Protein AF-A0AAE2Y516-F1 (afdb_monomer_lite)

pLDDT: mean 80.69, std 13.66, range [41.91, 96.88]

Sequence (69 aa):
MGLLPAYSPDLNPQDQWWNERRKLLNNRYFATPHQLATAISWFGRNTPSERVTSVCSLTPIGNLLVHQK

Structure (mmCIF, N/CA/C/O backbone):
data_AF-A0AAE2Y516-F1
#
_entry.id   AF-A0AAE2Y516-F1
#
loop_
_atom_site.group_PDB
_atom_site.id
_atom_site.type_symbol
_atom_site.label_atom_id
_atom_site.label_alt_id
_atom_site.label_comp_id
_atom_site.label_asym_id
_atom_site.label_entity_id
_atom_site.label_seq_id
_atom_site.pdbx_PDB_ins_code
_atom_site.Cartn_x
_atom_site.Cartn_y
_atom_site.Cartn_z
_atom_site.occupancy
_atom_site.B_iso_or_equiv
_atom_site.auth_seq_id
_atom_site.auth_comp_id
_atom_site.auth_asym_id
_atom_site.auth_atom_id
_atom_site.pdbx_PDB_model_num
ATOM 1 N N . MET A 1 1 ? -6.776 16.518 15.487 1.00 45.69 1 MET A N 1
ATOM 2 C CA . MET A 1 1 ? -5.991 15.382 14.955 1.00 45.69 1 MET A CA 1
ATOM 3 C C . MET A 1 1 ? -4.825 15.158 15.900 1.00 45.69 1 MET A C 1
ATOM 5 O O . MET A 1 1 ? -4.071 16.096 16.113 1.00 45.69 1 MET A O 1
ATOM 9 N N . GLY A 1 2 ? -4.751 13.995 16.550 1.00 60.31 2 GLY A N 1
ATOM 10 C CA . GLY A 1 2 ? -3.635 13.662 17.441 1.00 60.31 2 GLY A CA 1
ATOM 11 C C . GLY A 1 2 ? -2.380 13.331 16.636 1.00 60.31 2 GLY A C 1
ATOM 12 O O . GLY A 1 2 ? -2.482 12.767 15.548 1.00 60.31 2 GLY A O 1
ATOM 13 N N . LEU A 1 3 ? -1.214 13.704 17.153 1.00 68.75 3 LEU A N 1
ATOM 14 C CA . LEU A 1 3 ? 0.071 13.283 16.601 1.00 68.75 3 LEU A CA 1
ATOM 15 C C . LEU A 1 3 ? 0.340 11.835 17.029 1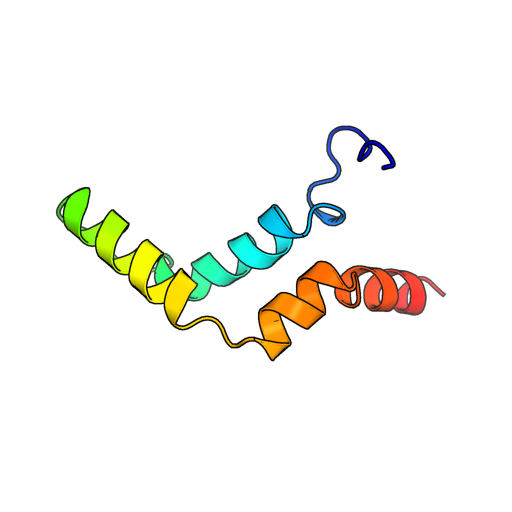.00 68.75 3 LEU A C 1
ATOM 17 O O . LEU A 1 3 ? 0.176 11.501 18.202 1.00 68.75 3 LEU A O 1
ATOM 21 N N . LEU A 1 4 ? 0.738 10.984 16.080 1.00 71.38 4 LEU A N 1
ATOM 22 C CA . LEU A 1 4 ? 1.220 9.639 16.390 1.00 71.38 4 LEU A CA 1
ATOM 23 C C . LEU A 1 4 ? 2.531 9.748 17.190 1.00 71.38 4 LEU A C 1
ATOM 25 O O . LEU A 1 4 ? 3.384 10.567 16.829 1.00 71.38 4 LEU A O 1
ATOM 29 N N . PRO A 1 5 ? 2.713 8.954 18.258 1.00 81.00 5 PRO A N 1
ATOM 30 C CA . PRO A 1 5 ? 3.976 8.922 18.977 1.00 81.00 5 PRO A CA 1
ATOM 31 C C . PRO A 1 5 ? 5.117 8.483 18.051 1.00 81.00 5 PRO A C 1
ATOM 33 O O . PRO A 1 5 ? 4.931 7.712 17.104 1.00 81.00 5 PRO A O 1
ATOM 36 N N . ALA A 1 6 ? 6.318 9.004 18.311 1.00 82.94 6 ALA A N 1
ATOM 37 C CA . ALA A 1 6 ? 7.501 8.638 17.543 1.00 82.94 6 ALA A CA 1
ATOM 38 C C . ALA A 1 6 ? 7.740 7.120 17.611 1.00 82.94 6 ALA A C 1
ATOM 40 O O . ALA A 1 6 ? 7.457 6.485 18.626 1.00 82.94 6 ALA A O 1
ATOM 41 N N . TYR A 1 7 ? 8.267 6.546 16.526 1.00 81.88 7 TYR A N 1
ATOM 42 C CA . TYR A 1 7 ? 8.582 5.114 16.424 1.00 81.88 7 TYR A CA 1
ATOM 43 C C . TYR A 1 7 ? 7.401 4.169 16.696 1.00 81.88 7 TYR A C 1
ATOM 45 O O . TYR A 1 7 ? 7.608 3.063 17.183 1.00 81.88 7 TYR A O 1
ATOM 53 N N . SER A 1 8 ? 6.176 4.580 16.352 1.00 82.94 8 SER A N 1
ATOM 54 C CA . SER A 1 8 ? 4.964 3.763 16.528 1.00 82.94 8 SER A CA 1
ATOM 55 C C . SER A 1 8 ? 4.354 3.315 15.184 1.00 82.94 8 SER A C 1
ATOM 57 O O . SER A 1 8 ? 3.245 3.733 14.836 1.00 82.94 8 SER A O 1
ATOM 59 N N . PRO A 1 9 ? 5.068 2.507 14.370 1.00 82.81 9 PRO A N 1
ATOM 60 C CA . PRO A 1 9 ? 4.570 2.029 13.073 1.00 82.81 9 PRO A CA 1
ATOM 61 C C . PRO A 1 9 ? 3.374 1.077 13.220 1.00 82.81 9 PRO A C 1
ATOM 63 O O . PRO A 1 9 ? 2.548 0.945 12.323 1.00 82.81 9 PRO A O 1
ATOM 66 N N . ASP A 1 10 ? 3.254 0.431 14.373 1.00 79.25 10 ASP A N 1
ATOM 67 C CA . ASP A 1 10 ? 2.118 -0.375 14.803 1.00 79.25 10 ASP A CA 1
ATOM 68 C C . ASP A 1 10 ? 0.847 0.454 15.003 1.00 79.25 10 ASP A C 1
ATOM 70 O O . ASP A 1 10 ? -0.243 -0.093 14.881 1.00 79.25 10 ASP A O 1
ATOM 74 N N . LEU A 1 11 ? 0.957 1.763 15.236 1.00 78.62 11 LEU A N 1
ATOM 75 C CA . LEU A 1 11 ? -0.190 2.666 15.332 1.00 78.62 11 LEU A CA 1
ATOM 76 C C . LEU A 1 11 ? -0.533 3.339 13.997 1.00 78.62 11 LEU A C 1
ATOM 78 O O . LEU A 1 11 ? -1.606 3.926 13.870 1.00 78.62 11 LEU A O 1
ATOM 82 N N . ASN A 1 12 ? 0.357 3.263 13.002 1.00 83.81 12 ASN A N 1
ATOM 83 C CA . ASN A 1 12 ? 0.176 3.902 11.706 1.00 83.81 12 ASN A CA 1
ATOM 84 C C . ASN A 1 12 ? -0.597 2.984 10.735 1.00 83.81 12 ASN A C 1
ATOM 86 O O . ASN A 1 12 ? -0.057 1.962 10.295 1.00 83.81 12 ASN A O 1
ATOM 90 N N . PRO A 1 13 ? -1.823 3.349 10.311 1.00 83.81 13 PRO A N 1
ATOM 91 C CA . PRO A 1 13 ? -2.599 2.541 9.372 1.00 83.81 13 PRO A CA 1
ATOM 92 C C . PRO A 1 13 ? -1.889 2.320 8.034 1.00 83.81 13 PRO A C 1
ATOM 94 O O . PRO A 1 13 ? -2.053 1.271 7.413 1.00 83.81 13 PRO A O 1
ATOM 97 N N . GLN A 1 14 ? -1.072 3.281 7.590 1.00 86.81 14 GLN A N 1
ATOM 98 C CA . GLN A 1 14 ? -0.312 3.136 6.353 1.00 86.81 14 GLN A CA 1
ATOM 99 C C . GLN A 1 14 ? 0.719 2.010 6.465 1.00 86.81 14 GLN A C 1
ATOM 101 O O . GLN A 1 14 ? 0.778 1.163 5.576 1.00 86.81 14 GLN A O 1
ATOM 106 N N . ASP A 1 15 ? 1.495 1.961 7.550 1.00 87.38 15 ASP A N 1
ATOM 107 C CA . ASP A 1 15 ? 2.491 0.908 7.772 1.00 87.38 15 ASP A CA 1
ATOM 108 C C . ASP A 1 15 ? 1.831 -0.458 7.981 1.00 87.38 15 ASP A C 1
ATOM 110 O O . ASP A 1 15 ? 2.287 -1.468 7.433 1.00 87.38 15 ASP A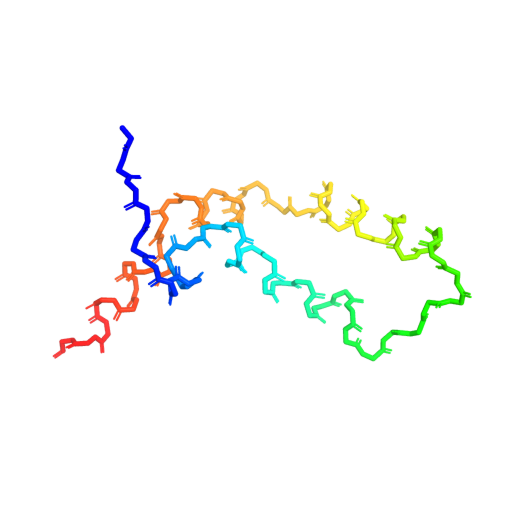 O 1
ATOM 114 N N . GLN A 1 16 ? 0.706 -0.493 8.700 1.00 86.00 16 GLN A N 1
ATOM 115 C CA . GLN A 1 16 ? -0.085 -1.709 8.863 1.00 86.00 16 GLN A CA 1
ATOM 116 C C . GLN A 1 16 ? -0.608 -2.246 7.523 1.00 86.00 16 GLN A C 1
ATOM 118 O O . GLN A 1 16 ? -0.459 -3.437 7.247 1.00 86.00 16 GLN A O 1
ATOM 123 N N . TRP A 1 17 ? -1.184 -1.394 6.668 1.00 87.88 17 TRP A N 1
ATOM 124 C CA . TRP A 1 17 ? -1.619 -1.800 5.329 1.00 87.88 17 TRP A CA 1
ATOM 125 C C . TRP A 1 17 ? -0.418 -2.231 4.484 1.00 87.88 17 TRP A C 1
ATOM 127 O O . TRP A 1 17 ? -0.451 -3.267 3.819 1.00 87.88 17 TRP A O 1
ATOM 137 N N . TRP A 1 18 ? 0.688 -1.493 4.571 1.00 87.19 18 TRP A N 1
ATOM 138 C CA . TRP A 1 18 ? 1.906 -1.784 3.830 1.00 87.19 18 TRP A CA 1
ATOM 139 C C . TRP A 1 18 ? 2.526 -3.128 4.233 1.00 87.19 18 TRP A C 1
ATOM 141 O O . TRP A 1 18 ? 3.231 -3.716 3.418 1.00 87.19 18 TRP A O 1
ATOM 151 N N . ASN A 1 19 ? 2.266 -3.691 5.418 1.00 86.38 19 ASN A N 1
ATOM 152 C CA . ASN A 1 19 ? 2.730 -5.044 5.774 1.00 86.38 19 ASN A CA 1
ATOM 153 C C . ASN A 1 19 ? 2.155 -6.144 4.864 1.00 86.38 19 ASN A C 1
ATOM 155 O O . ASN A 1 19 ? 2.827 -7.147 4.608 1.00 86.38 19 ASN A O 1
ATOM 159 N N . GLU A 1 20 ? 0.965 -5.938 4.297 1.00 84.69 20 GLU A N 1
ATOM 160 C CA . GLU A 1 20 ? 0.342 -6.862 3.342 1.00 84.69 20 GLU A CA 1
ATOM 161 C C . GLU A 1 20 ? 1.132 -6.963 2.027 1.00 84.69 20 GLU A C 1
ATOM 163 O O . GLU A 1 20 ? 1.049 -7.980 1.333 1.00 84.69 20 GLU A O 1
ATOM 168 N N . ARG A 1 21 ? 1.983 -5.969 1.715 1.00 85.81 21 ARG A N 1
ATOM 169 C CA . ARG A 1 21 ? 2.855 -5.977 0.527 1.00 85.81 21 ARG A CA 1
ATOM 170 C C . ARG A 1 21 ? 3.748 -7.204 0.454 1.00 85.81 21 ARG A C 1
ATOM 172 O O . ARG A 1 21 ? 4.196 -7.552 -0.630 1.00 85.81 21 ARG A O 1
ATOM 179 N N . ARG A 1 22 ? 4.030 -7.865 1.582 1.00 85.12 22 ARG A N 1
ATOM 180 C CA . ARG A 1 22 ? 4.807 -9.112 1.613 1.00 85.12 22 ARG A CA 1
ATOM 181 C C . ARG A 1 22 ? 4.198 -10.166 0.685 1.00 85.12 22 ARG A C 1
ATOM 183 O O . ARG A 1 22 ? 4.945 -10.887 0.041 1.00 85.12 22 ARG A O 1
ATOM 190 N N . LYS A 1 23 ? 2.870 -10.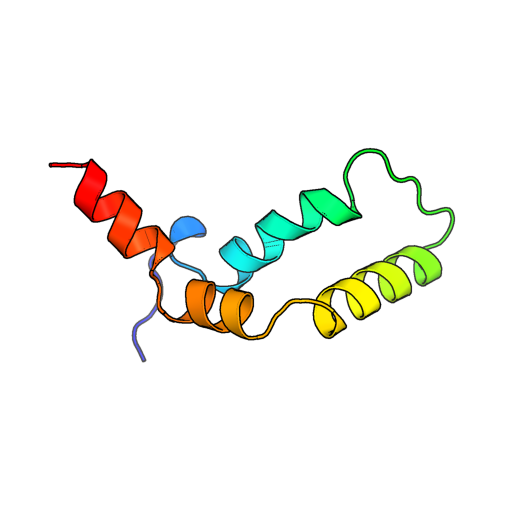194 0.523 1.00 83.12 23 LYS A N 1
ATOM 191 C CA . LYS A 1 23 ? 2.173 -11.072 -0.437 1.00 83.12 23 LYS A CA 1
ATOM 192 C C . LYS A 1 23 ? 2.530 -10.768 -1.898 1.00 83.12 23 LYS A C 1
ATOM 194 O O . LYS A 1 23 ? 2.496 -11.660 -2.738 1.00 83.12 23 LYS A O 1
ATOM 199 N N . LEU A 1 24 ? 2.855 -9.510 -2.195 1.00 85.88 24 LEU A N 1
ATOM 200 C CA . LEU A 1 24 ? 3.250 -9.042 -3.521 1.00 85.88 24 LEU A CA 1
ATOM 201 C C . LEU A 1 24 ? 4.762 -9.154 -3.748 1.00 85.88 24 LEU A C 1
ATOM 203 O O . LEU A 1 24 ? 5.186 -9.527 -4.836 1.00 85.88 24 LEU A O 1
ATOM 207 N N . LEU A 1 25 ? 5.564 -8.778 -2.752 1.00 87.38 25 LEU A N 1
ATOM 208 C CA . LEU A 1 25 ? 7.003 -8.563 -2.904 1.00 87.38 25 LEU A CA 1
ATOM 209 C C . LEU A 1 25 ? 7.845 -9.782 -2.515 1.00 87.38 25 LEU A C 1
ATOM 211 O O . LEU A 1 25 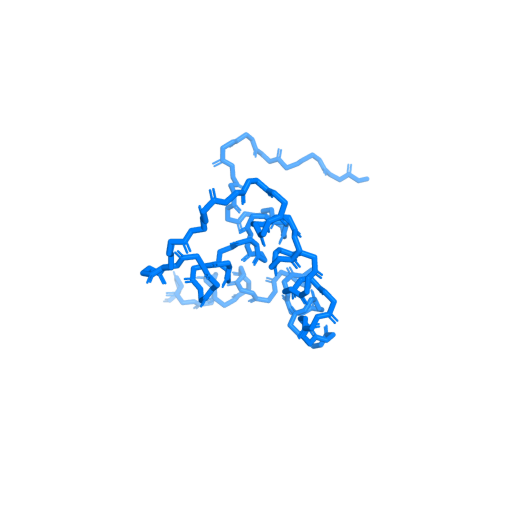? 8.956 -9.924 -3.020 1.00 87.38 25 LEU A O 1
ATOM 215 N N . ASN A 1 26 ? 7.354 -10.668 -1.641 1.00 89.44 26 ASN A N 1
ATOM 216 C CA . ASN A 1 26 ? 8.145 -11.828 -1.234 1.00 89.44 26 ASN A CA 1
ATOM 217 C C . ASN A 1 26 ? 8.334 -12.784 -2.412 1.00 89.44 26 ASN A C 1
ATOM 219 O O . ASN A 1 26 ? 7.376 -13.144 -3.095 1.00 89.44 26 ASN A O 1
ATOM 223 N N . ASN A 1 27 ? 9.579 -13.225 -2.606 1.00 89.19 27 ASN A N 1
ATOM 224 C CA . ASN A 1 27 ? 9.981 -14.181 -3.642 1.00 89.19 27 ASN A CA 1
ATOM 225 C C . ASN A 1 27 ? 9.627 -13.746 -5.076 1.00 89.19 27 ASN A C 1
ATOM 227 O O . ASN A 1 27 ? 9.535 -14.588 -5.969 1.00 89.19 27 ASN A O 1
ATOM 231 N N . ARG A 1 28 ? 9.435 -12.441 -5.316 1.00 87.56 28 ARG A N 1
ATOM 232 C CA . ARG A 1 28 ? 9.247 -11.887 -6.659 1.00 87.56 28 ARG A CA 1
ATOM 233 C C . ARG A 1 28 ? 10.427 -11.013 -7.045 1.00 87.56 28 ARG A C 1
ATOM 235 O O . ARG A 1 28 ? 10.802 -10.098 -6.318 1.00 87.56 28 ARG A O 1
ATOM 242 N N . TYR A 1 29 ? 10.976 -11.284 -8.222 1.00 91.75 29 TYR A N 1
ATOM 243 C CA . TYR A 1 29 ? 11.958 -10.424 -8.864 1.00 91.75 29 TYR A CA 1
ATOM 244 C C . TYR A 1 29 ? 11.255 -9.499 -9.862 1.00 91.75 29 TYR A C 1
ATOM 246 O O . TYR A 1 29 ? 10.434 -9.951 -10.660 1.00 91.75 29 TYR A O 1
ATOM 254 N N . PHE A 1 30 ? 11.588 -8.211 -9.821 1.00 93.62 30 PHE A N 1
ATOM 255 C CA . PHE A 1 30 ? 11.104 -7.211 -10.769 1.00 93.62 30 PHE A CA 1
ATOM 256 C C . PHE A 1 30 ? 12.296 -6.720 -11.586 1.00 93.62 30 PHE A C 1
ATOM 258 O O . PHE A 1 30 ? 13.231 -6.149 -11.030 1.00 93.62 30 PHE A O 1
ATOM 265 N N . ALA A 1 31 ? 12.264 -6.937 -12.900 1.00 95.31 31 ALA A N 1
ATOM 266 C CA . ALA A 1 31 ? 13.396 -6.625 -13.772 1.00 95.31 31 ALA A CA 1
ATOM 267 C C . ALA A 1 31 ? 13.561 -5.117 -14.013 1.00 95.31 31 ALA A C 1
ATOM 269 O O . ALA A 1 31 ? 14.633 -4.660 -14.399 1.00 95.31 31 ALA A O 1
ATOM 270 N N . THR A 1 32 ? 12.497 -4.332 -13.807 1.00 96.88 32 THR A N 1
ATOM 271 C CA . THR A 1 32 ? 12.518 -2.878 -13.994 1.00 96.88 32 THR A CA 1
ATOM 272 C C . THR A 1 32 ? 11.734 -2.152 -12.897 1.00 96.88 32 THR A C 1
ATOM 274 O O . THR A 1 32 ? 10.749 -2.692 -12.380 1.00 96.88 32 THR A O 1
ATOM 277 N N . PRO A 1 33 ? 12.090 -0.890 -12.587 1.00 95.56 33 PRO A N 1
ATOM 278 C CA . PRO A 1 33 ? 11.310 -0.054 -11.673 1.00 95.56 33 PRO A CA 1
ATOM 279 C C . PRO A 1 33 ? 9.853 0.119 -12.119 1.00 95.56 33 PRO A C 1
ATOM 281 O O . PRO A 1 33 ? 8.948 0.155 -11.288 1.00 95.56 33 PRO A O 1
ATOM 284 N N . HIS A 1 34 ? 9.613 0.167 -13.433 1.00 96.69 34 HIS A N 1
ATOM 285 C CA . HIS A 1 34 ? 8.268 0.274 -13.992 1.00 96.69 34 HIS A CA 1
ATOM 286 C C . HIS A 1 34 ? 7.403 -0.943 -13.635 1.00 96.69 34 HIS A C 1
ATOM 288 O O . HIS A 1 34 ? 6.275 -0.778 -13.177 1.00 96.69 34 HIS A O 1
ATOM 294 N N . GLN A 1 35 ? 7.937 -2.165 -13.766 1.00 94.88 35 GLN A N 1
ATOM 295 C CA . GLN A 1 35 ? 7.216 -3.384 -13.373 1.00 94.88 35 GLN A CA 1
ATOM 296 C C . GLN A 1 35 ? 6.838 -3.374 -11.887 1.00 94.88 35 GLN A C 1
ATOM 298 O O . GLN A 1 35 ? 5.709 -3.725 -11.540 1.00 94.88 35 GLN A O 1
ATOM 303 N N . LEU A 1 36 ? 7.752 -2.934 -11.018 1.00 94.31 36 LEU A N 1
ATOM 304 C CA . LEU A 1 36 ? 7.477 -2.797 -9.588 1.00 94.31 36 LEU A CA 1
ATOM 305 C C . LEU A 1 36 ? 6.363 -1.770 -9.325 1.00 94.31 36 LEU A C 1
ATOM 307 O O . LEU A 1 36 ? 5.421 -2.059 -8.587 1.00 94.31 36 LEU A O 1
ATOM 311 N N . ALA A 1 37 ? 6.428 -0.597 -9.959 1.00 94.19 37 ALA A N 1
ATOM 312 C CA . ALA A 1 37 ? 5.421 0.452 -9.808 1.00 94.19 37 ALA A CA 1
ATOM 313 C C . ALA A 1 37 ? 4.027 -0.007 -10.268 1.00 94.19 37 ALA A C 1
ATOM 315 O O . ALA A 1 37 ? 3.032 0.234 -9.577 1.00 94.19 37 ALA A O 1
ATOM 316 N N . THR A 1 38 ? 3.944 -0.721 -11.396 1.00 94.38 38 THR A N 1
ATOM 317 C CA . THR A 1 38 ? 2.688 -1.309 -11.881 1.00 94.38 38 THR A CA 1
ATOM 318 C C . THR A 1 38 ? 2.140 -2.337 -10.892 1.00 94.38 38 THR A C 1
ATOM 320 O O . THR A 1 38 ? 0.950 -2.305 -10.579 1.00 94.38 38 THR A O 1
ATOM 323 N N . ALA A 1 39 ? 2.994 -3.210 -10.352 1.00 92.56 39 ALA A N 1
ATOM 324 C CA . ALA A 1 39 ? 2.593 -4.232 -9.390 1.00 92.56 39 ALA A CA 1
ATOM 325 C C . ALA A 1 39 ? 2.055 -3.622 -8.084 1.00 92.56 39 ALA A C 1
ATOM 327 O O . ALA A 1 39 ? 1.003 -4.039 -7.599 1.00 92.56 39 ALA A O 1
ATOM 328 N N . ILE A 1 40 ? 2.732 -2.603 -7.545 1.00 91.94 40 ILE A N 1
ATOM 329 C CA . ILE A 1 40 ? 2.280 -1.872 -6.350 1.00 91.94 40 ILE A CA 1
ATOM 330 C C . ILE A 1 40 ? 0.953 -1.153 -6.627 1.00 91.94 40 ILE A C 1
ATOM 332 O O . ILE A 1 40 ? 0.033 -1.221 -5.813 1.00 91.94 40 ILE A O 1
ATOM 336 N N . SER A 1 41 ? 0.820 -0.506 -7.788 1.00 92.31 41 SER A N 1
ATOM 337 C CA . SER A 1 41 ? -0.417 0.188 -8.173 1.00 92.31 41 SER A CA 1
ATOM 338 C C . SER A 1 41 ? -1.595 -0.777 -8.298 1.00 92.31 41 SER A C 1
ATOM 340 O O . SER A 1 41 ? -2.695 -0.485 -7.828 1.00 92.31 41 SER A O 1
ATOM 342 N N . TRP A 1 42 ? -1.367 -1.946 -8.902 1.00 91.69 42 TRP A N 1
ATOM 343 C CA . TRP A 1 42 ? -2.362 -3.011 -8.977 1.00 91.69 42 TRP A CA 1
ATOM 344 C C . TRP A 1 42 ? -2.741 -3.503 -7.578 1.00 91.69 42 TRP A C 1
ATOM 346 O O . TRP A 1 42 ? -3.925 -3.599 -7.273 1.00 91.69 42 TRP A O 1
ATOM 356 N N . PHE A 1 43 ? -1.766 -3.734 -6.700 1.00 90.94 43 PHE A N 1
ATOM 357 C CA . PHE A 1 43 ? -2.009 -4.173 -5.327 1.00 90.94 43 PHE A CA 1
ATOM 358 C C . PHE A 1 43 ? -2.865 -3.178 -4.530 1.00 90.94 43 PHE A C 1
ATOM 360 O O . PHE A 1 43 ? -3.823 -3.583 -3.874 1.00 90.94 43 PHE A O 1
ATOM 367 N N . GLY A 1 44 ? -2.585 -1.877 -4.647 1.00 89.00 44 GLY A N 1
ATOM 368 C CA . GLY A 1 44 ? -3.408 -0.827 -4.041 1.00 89.00 44 GLY A CA 1
ATOM 369 C C . GLY A 1 44 ? -4.852 -0.848 -4.533 1.00 89.00 44 GLY A C 1
ATOM 370 O O . GLY A 1 44 ? -5.777 -0.865 -3.727 1.00 89.00 44 GLY A O 1
ATOM 371 N N . ARG A 1 45 ? -5.055 -0.929 -5.853 1.00 89.44 45 ARG A N 1
ATOM 372 C CA . ARG A 1 45 ? -6.397 -0.945 -6.464 1.00 89.44 45 ARG A CA 1
ATOM 373 C C . ARG A 1 45 ? -7.197 -2.211 -6.162 1.00 89.44 45 ARG A C 1
ATOM 375 O O . ARG A 1 45 ? -8.418 -2.150 -6.130 1.00 89.44 45 ARG A O 1
ATOM 382 N N . ASN A 1 46 ? -6.519 -3.339 -5.970 1.00 90.44 46 ASN A N 1
ATOM 383 C CA . ASN A 1 46 ? -7.150 -4.632 -5.698 1.00 90.44 46 ASN A CA 1
ATOM 384 C C . ASN A 1 46 ? -7.207 -4.964 -4.203 1.00 90.44 46 ASN A C 1
ATOM 386 O O . ASN A 1 46 ? -7.641 -6.055 -3.837 1.00 90.44 46 ASN A O 1
ATOM 390 N N . THR A 1 47 ? -6.774 -4.057 -3.323 1.00 88.94 47 THR A N 1
ATOM 391 C CA . THR A 1 47 ? -6.972 -4.242 -1.885 1.00 88.94 47 THR A CA 1
ATOM 392 C C . THR A 1 47 ? -8.475 -4.148 -1.584 1.00 88.94 47 THR A C 1
ATOM 394 O O . THR A 1 47 ? -9.086 -3.131 -1.916 1.00 88.94 47 THR A O 1
ATOM 397 N N . PRO A 1 48 ? -9.088 -5.157 -0.934 1.00 90.12 48 PRO A N 1
ATOM 398 C CA . PRO A 1 48 ? -10.499 -5.101 -0.562 1.00 90.12 48 PRO A CA 1
ATOM 399 C C . PRO A 1 48 ? -10.799 -3.910 0.352 1.00 90.12 48 PRO A C 1
ATOM 401 O O . PRO A 1 48 ? -10.037 -3.635 1.284 1.00 90.12 48 PRO A O 1
ATOM 404 N N . SER A 1 49 ? -11.934 -3.241 0.135 1.00 86.56 49 SER A N 1
ATOM 405 C CA . SER A 1 49 ? -12.372 -2.103 0.957 1.00 86.56 49 SER A CA 1
ATOM 406 C C . SER A 1 49 ? -12.480 -2.474 2.435 1.00 86.56 49 SER A C 1
ATOM 408 O O . SER A 1 49 ? -11.997 -1.730 3.279 1.00 86.56 49 SER A O 1
ATOM 410 N N . GLU A 1 50 ? -13.003 -3.661 2.748 1.00 87.31 50 GLU A N 1
ATOM 411 C CA . GLU A 1 50 ? -13.077 -4.203 4.112 1.00 87.31 50 GLU A CA 1
ATOM 412 C C . GLU A 1 50 ? -11.710 -4.250 4.794 1.00 87.31 50 GLU A C 1
ATOM 414 O O . GLU A 1 50 ? -11.587 -3.953 5.985 1.00 87.31 50 GLU A O 1
ATOM 419 N N . ARG A 1 51 ? -10.655 -4.583 4.035 1.00 84.31 51 ARG A N 1
ATOM 420 C CA . ARG A 1 51 ? -9.300 -4.612 4.577 1.00 84.31 51 ARG A CA 1
ATOM 421 C C . ARG A 1 51 ? -8.839 -3.203 4.904 1.00 84.31 51 ARG A C 1
ATOM 423 O O . ARG A 1 51 ? -8.366 -2.999 6.014 1.00 84.31 51 ARG A O 1
ATOM 430 N N . VAL A 1 52 ? -9.022 -2.251 3.986 1.00 84.25 52 VAL A N 1
ATOM 431 C CA . VAL A 1 52 ? -8.697 -0.829 4.201 1.00 84.25 52 VAL A CA 1
ATOM 432 C C . VAL A 1 52 ? -9.443 -0.285 5.420 1.00 84.25 52 VAL A C 1
ATOM 434 O O . VAL A 1 52 ? -8.822 0.313 6.296 1.00 84.25 52 VAL A O 1
ATOM 437 N N . THR A 1 53 ? -10.744 -0.563 5.529 1.00 84.75 53 THR A N 1
ATOM 438 C CA . THR A 1 53 ? -11.564 -0.188 6.683 1.00 84.75 53 THR A CA 1
ATOM 439 C C . THR A 1 53 ? -11.007 -0.785 7.968 1.00 84.75 53 THR A C 1
ATOM 441 O O . THR A 1 53 ? -10.805 -0.033 8.910 1.00 84.75 53 THR A O 1
ATOM 444 N N . SER A 1 54 ? -10.676 -2.081 7.988 1.00 84.06 54 SER A N 1
ATOM 445 C CA . SER A 1 54 ? -10.101 -2.764 9.154 1.00 84.06 54 SER A CA 1
ATOM 446 C C . SER A 1 54 ? -8.790 -2.135 9.639 1.00 84.06 54 SER A C 1
ATOM 448 O O . SER A 1 54 ? -8.573 -2.054 10.849 1.00 84.06 54 SER A O 1
ATOM 450 N N . VAL A 1 55 ? -7.915 -1.696 8.726 1.00 82.31 55 VAL A N 1
ATOM 451 C CA . VAL A 1 55 ? -6.645 -1.055 9.104 1.00 82.31 55 VAL A CA 1
ATOM 452 C C . VAL A 1 55 ? -6.882 0.353 9.657 1.00 82.31 55 VAL A C 1
ATOM 454 O O . VAL A 1 55 ? -6.316 0.732 10.681 1.00 82.31 55 VAL A O 1
ATOM 457 N N . CYS A 1 56 ? -7.762 1.121 9.011 1.00 76.94 56 CYS A N 1
ATOM 458 C CA . CYS A 1 56 ? -8.093 2.486 9.418 1.00 76.94 56 CYS A CA 1
ATOM 459 C C . CYS A 1 56 ? -8.938 2.551 10.700 1.00 76.94 56 CYS A C 1
ATOM 461 O O . CYS A 1 56 ? -8.854 3.536 11.428 1.00 76.94 56 CYS A O 1
ATOM 463 N N . SER A 1 57 ? -9.726 1.518 11.006 1.00 74.75 57 SER A N 1
ATOM 464 C CA . SER A 1 57 ? -10.507 1.414 12.244 1.00 74.75 57 SER A CA 1
ATOM 465 C C . SER A 1 57 ? -9.675 0.984 13.452 1.00 74.75 57 SER A C 1
ATOM 467 O O . SER A 1 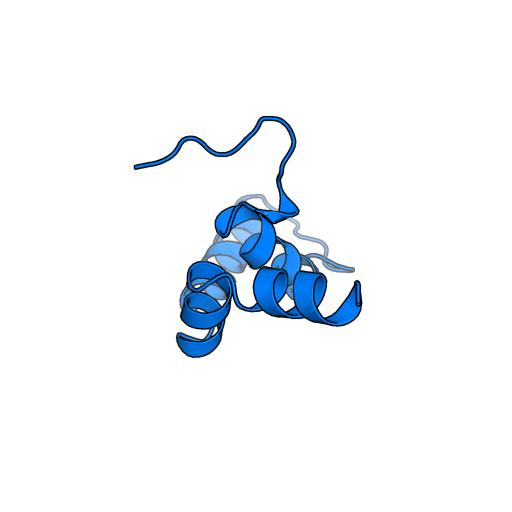57 ? -10.239 0.779 14.525 1.00 74.75 57 SER A O 1
ATOM 469 N N . LEU A 1 58 ? -8.352 0.816 13.294 1.00 67.06 58 LEU A N 1
ATOM 470 C CA . LEU A 1 58 ? -7.434 0.360 14.345 1.00 67.06 58 LEU A CA 1
ATOM 471 C C . LEU A 1 58 ? -7.865 -0.973 14.987 1.00 67.06 58 LEU A C 1
ATOM 473 O O . LEU A 1 58 ? -7.425 -1.313 16.084 1.00 67.06 58 LEU A O 1
ATOM 477 N N . THR A 1 59 ? -8.690 -1.770 14.300 1.00 63.31 59 THR A N 1
ATOM 478 C CA . THR A 1 59 ? -9.139 -3.088 14.774 1.00 63.31 59 THR A CA 1
ATOM 479 C C . THR A 1 59 ? -7.967 -4.017 15.122 1.00 63.31 59 THR A C 1
ATOM 481 O O . THR A 1 59 ? -8.050 -4.700 16.141 1.00 63.31 59 THR A O 1
ATOM 484 N N . PRO A 1 60 ? -6.840 -4.024 14.375 1.00 58.88 60 PRO A N 1
ATOM 485 C CA . PRO A 1 60 ? -5.653 -4.7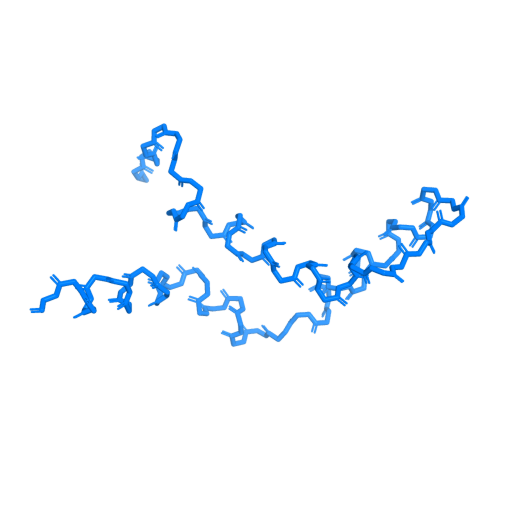84 14.761 1.00 58.88 60 PRO A CA 1
ATOM 486 C C . PRO A 1 60 ? -5.080 -4.375 16.124 1.00 58.88 60 PRO A C 1
ATOM 488 O O . PRO A 1 60 ? -4.680 -5.241 16.894 1.00 58.88 60 PRO A O 1
ATOM 491 N N . ILE A 1 61 ? -5.092 -3.080 16.457 1.00 58.69 61 ILE A N 1
ATOM 492 C CA . ILE A 1 61 ? -4.630 -2.570 17.758 1.00 58.69 61 ILE A CA 1
ATOM 493 C C . ILE A 1 61 ? -5.625 -2.948 18.850 1.00 58.69 61 ILE A C 1
ATOM 495 O O . ILE A 1 61 ? -5.217 -3.410 19.910 1.00 58.69 61 ILE A O 1
ATOM 499 N N . GLY A 1 62 ? -6.929 -2.824 18.580 1.00 59.62 62 GLY A N 1
ATOM 500 C CA . GLY A 1 62 ? -7.973 -3.307 19.485 1.00 59.62 62 GLY A CA 1
ATOM 501 C C . GLY A 1 62 ? -7.774 -4.782 19.841 1.00 59.62 62 GLY A C 1
ATOM 502 O O . GLY A 1 62 ? -7.788 -5.141 21.014 1.00 59.62 62 GLY A O 1
ATOM 503 N N . ASN A 1 63 ? -7.473 -5.623 18.850 1.00 59.94 63 ASN A N 1
ATOM 504 C CA . ASN A 1 63 ? -7.174 -7.035 19.078 1.00 59.94 63 ASN A CA 1
ATOM 505 C C . ASN A 1 63 ? -5.885 -7.236 19.891 1.00 59.94 63 ASN A C 1
ATOM 507 O O . ASN A 1 63 ? -5.885 -8.058 20.803 1.00 59.94 63 ASN A O 1
ATOM 511 N N . LEU A 1 64 ? -4.813 -6.484 19.618 1.00 57.97 64 LEU A N 1
ATOM 512 C CA . LEU A 1 64 ? -3.568 -6.558 20.397 1.00 57.97 64 LEU A CA 1
ATOM 513 C C . LEU A 1 64 ? -3.775 -6.159 21.864 1.00 57.97 64 LEU A C 1
ATOM 515 O O . LEU A 1 64 ? -3.249 -6.824 22.749 1.00 57.97 64 LEU A O 1
ATOM 519 N N . LEU A 1 65 ? -4.577 -5.127 22.134 1.00 56.84 65 LEU A N 1
ATOM 520 C CA . LEU A 1 65 ? -4.893 -4.681 23.494 1.00 56.84 65 LEU A CA 1
ATOM 521 C C . LEU A 1 65 ? -5.781 -5.679 24.251 1.00 56.84 65 LEU A C 1
ATOM 523 O O . LEU A 1 65 ? -5.648 -5.817 25.464 1.00 56.84 65 LEU A O 1
ATOM 527 N N . VAL A 1 66 ? -6.668 -6.393 23.553 1.00 57.50 66 VAL A N 1
ATOM 528 C CA . VAL A 1 66 ? -7.518 -7.437 24.153 1.00 57.50 66 VAL A CA 1
ATOM 529 C C . VAL A 1 66 ? -6.711 -8.685 24.532 1.00 57.50 66 VAL A C 1
ATOM 531 O O . VAL A 1 66 ? -7.019 -9.302 25.542 1.00 57.50 66 VAL A O 1
ATOM 534 N N . HIS A 1 67 ? -5.663 -9.031 23.778 1.00 52.19 67 HIS A N 1
ATOM 535 C CA . HIS A 1 67 ? -4.811 -10.202 24.051 1.00 52.19 67 HIS A CA 1
ATOM 536 C C . HIS A 1 67 ? -3.710 -9.950 25.101 1.00 52.19 67 HIS A C 1
ATOM 538 O O . HIS A 1 67 ? -2.951 -10.862 25.414 1.00 52.19 67 HIS A O 1
ATOM 544 N N . GLN A 1 68 ? -3.591 -8.724 25.621 1.00 50.41 68 GLN A N 1
ATOM 545 C CA . GLN A 1 68 ? -2.648 -8.350 26.690 1.00 50.41 68 GLN A CA 1
ATOM 546 C C . GLN A 1 68 ? -3.296 -8.379 28.093 1.00 50.41 68 GLN A C 1
ATOM 548 O O . GLN A 1 68 ? -2.680 -7.929 29.058 1.00 50.41 68 GLN A O 1
ATOM 553 N N . LYS A 1 69 ? -4.537 -8.873 28.208 1.00 41.91 69 LYS A N 1
ATOM 554 C CA . LYS A 1 69 ? -5.220 -9.175 29.476 1.00 41.91 69 LYS A CA 1
ATOM 555 C C . LYS A 1 69 ? -5.246 -10.676 29.719 1.00 41.91 69 LYS A C 1
ATOM 557 O O . LYS A 1 69 ? -5.159 -11.047 30.907 1.00 41.91 69 LYS A O 1
#

Radius of gyration: 14.77 Å; chains: 1; bounding box: 26×30×44 Å

Secondary structure (DSSP, 8-state):
-PPPPTT-TTT-HHHHHHHTTHHHHTT---SSHHHHHHHHHHHHHTS-HHHHHHHHTTHHHHHHHHTT-

Foldseek 3Di:
DDDDDPPPLLLPLVSVVCVCCCVVPPPDDDPDPVSVVVSVVVCVVPPDPVSSCCSVVSVVVVVVVVVVD